Protein AF-A0AA37Q2Y3-F1 (afdb_monomer)

Solvent-accessible surface area (backbone atoms only — not comparable to full-atom values): 5899 Å² total; per-residue (Å²): 128,73,46,77,43,64,42,98,87,68,51,57,31,44,34,38,78,43,67,71,71,82,67,66,97,83,59,83,74,50,73,66,54,51,53,37,57,76,64,71,47,49,31,40,36,37,36,39,85,84,48,36,26,44,24,73,74,67,66,95,61,54,91,76,51,52,65,70,56,51,40,53,50,54,71,72,17,48,77,45,81,63,61,90,78,64,80,80,71,89,75,88,83,132

Radiu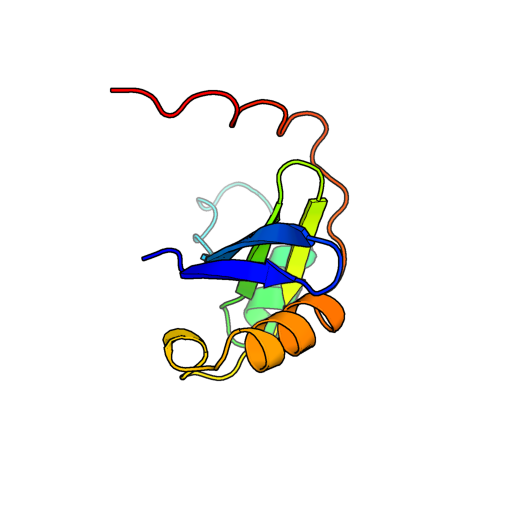s of gyration: 14.24 Å; Cα contacts (8 Å, |Δi|>4): 128; chains: 1; bounding box: 36×30×29 Å

pLDDT: mean 73.56, std 18.08, range [29.67, 92.56]

Nearest PDB structures (foldseek):
  6imj-assembly1_A  TM=2.781E-01  e=2.034E+00  African swine fever virus
  6iml-assembly1_A  TM=2.702E-01  e=2.288E+00  African swine fever virus
  6imj-assembly1_B  TM=2.706E-01  e=1.808E+00  African swine fever virus
  6imn-assembly2_B  TM=2.783E-01  e=2.896E+00  African swine fever virus
  6imk-assembly1_A  TM=2.839E-01  e=3.665E+00  African swine fever virus

Foldseek 3Di:
DWDWAADPVRFIKTKDKDAPDPDPPPDDDDVVSVVCVVQPGIWIWIDTLVWIFIDGPDDPVLVVDDRVVVNVRRVVTHTDDPPPDPNPPPDDDD

Organism: NCBI:txid2014610

Secondary structure (DSSP, 8-state):
--EEEE-TTS-EEEEEEE------TTSPPPHHHHHHHHTTS-EEEEE-SS-EEEEES--TTGGGS-HHHHHHHHHHSEEEPPPS---TTS----

Mean predicted aligned error: 9.91 Å

Sequence (94 aa):
MPVRLVDASGVEWEVWELAPRPVLADAPPTPRFEAAMHDGGSWLCFESATQRRLLSRYPARWHAMLPHELEALCQAARPERPPMASAARAGRAW

Structure (mmCIF, N/CA/C/O backbone):
data_AF-A0AA37Q2Y3-F1
#
_entry.id   AF-A0AA37Q2Y3-F1
#
loop_
_atom_site.group_PDB
_atom_site.id
_atom_site.type_symbol
_atom_site.label_atom_id
_atom_site.label_alt_id
_atom_site.label_comp_id
_atom_site.label_asym_id
_atom_site.label_entity_id
_atom_site.label_seq_id
_atom_site.pdbx_PDB_ins_code
_atom_site.Cartn_x
_atom_site.Cartn_y
_atom_site.Cartn_z
_atom_site.occupancy
_atom_site.B_iso_or_equiv
_atom_site.auth_seq_id
_atom_site.auth_comp_id
_atom_site.auth_asym_id
_atom_site.auth_atom_id
_atom_site.pdbx_PDB_model_num
ATOM 1 N N . MET A 1 1 ? -5.130 11.124 -7.763 1.00 66.25 1 MET A N 1
ATOM 2 C CA . MET A 1 1 ? -6.127 11.200 -6.671 1.00 66.25 1 MET A CA 1
ATOM 3 C C . MET A 1 1 ? -5.983 9.953 -5.814 1.00 66.25 1 MET A C 1
ATOM 5 O O . MET A 1 1 ? -5.679 8.923 -6.402 1.00 66.25 1 MET A O 1
ATOM 9 N N . PRO A 1 2 ? -6.117 10.029 -4.479 1.00 82.62 2 PRO A N 1
ATOM 10 C CA . PRO A 1 2 ? -6.042 8.841 -3.637 1.00 82.62 2 PRO A CA 1
ATOM 11 C C . PRO A 1 2 ? -7.311 7.991 -3.785 1.00 82.62 2 PRO A C 1
ATOM 13 O O . PRO A 1 2 ? -8.416 8.534 -3.818 1.00 82.62 2 PRO A O 1
ATOM 16 N N . VAL A 1 3 ? -7.145 6.673 -3.865 1.00 88.00 3 VAL A N 1
ATOM 17 C CA . VAL A 1 3 ? -8.243 5.696 -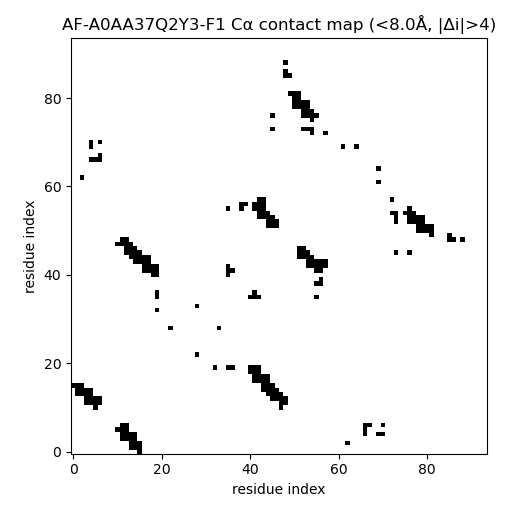3.835 1.00 88.00 3 VAL A CA 1
ATOM 18 C C . VAL A 1 3 ? -8.410 5.205 -2.404 1.00 88.00 3 VAL A C 1
ATOM 20 O O . VAL A 1 3 ? -7.423 4.985 -1.707 1.00 88.00 3 VAL A O 1
ATOM 23 N N . ARG A 1 4 ? -9.655 5.047 -1.955 1.00 90.06 4 ARG A N 1
ATOM 24 C CA . ARG A 1 4 ? -9.969 4.496 -0.634 1.00 90.06 4 ARG A CA 1
ATOM 25 C C . ARG A 1 4 ? -10.462 3.071 -0.775 1.00 90.06 4 ARG A C 1
ATOM 27 O O . ARG A 1 4 ? -11.299 2.799 -1.633 1.00 90.06 4 ARG A O 1
ATOM 34 N N . LEU A 1 5 ? -9.972 2.195 0.087 1.00 90.25 5 LEU A N 1
ATOM 35 C CA . LEU A 1 5 ? -10.471 0.833 0.214 1.00 90.25 5 LEU A CA 1
ATOM 36 C C . LEU A 1 5 ? -10.571 0.446 1.686 1.00 90.25 5 LEU A C 1
ATOM 38 O O . LEU A 1 5 ? -9.874 1.002 2.533 1.00 90.25 5 LEU A O 1
ATOM 42 N N . VAL A 1 6 ? -11.427 -0.530 1.959 1.00 90.19 6 VAL A N 1
ATOM 43 C CA . VAL A 1 6 ? -11.523 -1.202 3.253 1.00 90.19 6 VAL A CA 1
ATOM 44 C C . VAL A 1 6 ? -11.142 -2.653 3.014 1.00 90.19 6 VAL A C 1
ATOM 46 O O . VAL A 1 6 ? -11.687 -3.278 2.103 1.00 90.19 6 VAL A O 1
ATOM 49 N N . ASP A 1 7 ? -10.169 -3.156 3.768 1.00 87.06 7 ASP A N 1
ATOM 50 C CA . ASP A 1 7 ? -9.741 -4.551 3.654 1.00 87.06 7 ASP A CA 1
ATOM 51 C C . ASP A 1 7 ? -10.699 -5.512 4.382 1.00 87.06 7 ASP A C 1
ATOM 53 O O . ASP A 1 7 ? -11.630 -5.089 5.076 1.00 87.06 7 ASP A O 1
ATOM 57 N N . ALA A 1 8 ? -10.479 -6.821 4.249 1.00 87.19 8 ALA A N 1
ATOM 58 C CA . ALA A 1 8 ? -11.323 -7.835 4.879 1.00 87.19 8 ALA A CA 1
ATOM 59 C C . ALA A 1 8 ? -11.310 -7.785 6.421 1.00 87.19 8 ALA A C 1
ATOM 61 O O . ALA A 1 8 ? -12.203 -8.338 7.063 1.00 87.19 8 ALA A O 1
ATOM 62 N N . SER A 1 9 ? -10.316 -7.123 7.025 1.00 86.19 9 SER A N 1
ATOM 63 C CA . SER A 1 9 ? -10.225 -6.907 8.473 1.00 86.19 9 SER A CA 1
ATOM 64 C C . SER A 1 9 ? -10.914 -5.621 8.944 1.00 86.19 9 SER A C 1
ATOM 66 O O . SER A 1 9 ? -10.959 -5.356 10.146 1.00 86.19 9 SER A O 1
ATOM 68 N N . GLY A 1 10 ? -11.481 -4.838 8.021 1.00 88.06 10 GLY A N 1
ATOM 69 C CA . GLY A 1 10 ? -12.146 -3.572 8.315 1.00 88.06 10 GLY A CA 1
ATOM 70 C C . GLY A 1 10 ? -11.192 -2.383 8.438 1.00 88.06 10 GLY A C 1
ATOM 71 O O . GLY A 1 10 ? -11.611 -1.325 8.905 1.00 88.06 10 GLY A O 1
ATOM 72 N N . VAL A 1 11 ? -9.922 -2.522 8.043 1.00 88.44 11 VAL A N 1
ATOM 73 C CA . VAL A 1 11 ? -8.965 -1.409 8.066 1.00 88.44 11 VAL A CA 1
ATOM 74 C C . VAL A 1 11 ? -9.147 -0.557 6.817 1.00 88.44 11 VAL A C 1
ATOM 76 O O . VAL A 1 11 ? -9.139 -1.056 5.690 1.00 88.44 11 VAL A O 1
ATOM 79 N N . GLU A 1 12 ? -9.284 0.750 7.025 1.00 90.81 12 GLU A N 1
ATOM 80 C CA . GLU A 1 12 ? -9.316 1.731 5.947 1.00 90.81 12 GLU A CA 1
ATOM 81 C C . GLU A 1 12 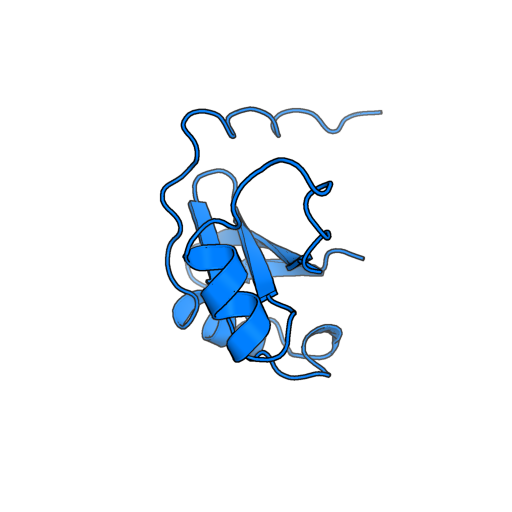? -7.900 2.032 5.449 1.00 90.81 12 GLU A C 1
ATOM 83 O O . GLU A 1 12 ? -7.004 2.377 6.227 1.00 90.81 12 GLU A O 1
ATOM 88 N N . TRP A 1 13 ? -7.723 1.949 4.134 1.00 90.94 13 TRP A N 1
ATOM 89 C CA . TRP A 1 13 ? -6.483 2.280 3.449 1.00 90.94 13 TRP A CA 1
ATOM 90 C C . TRP A 1 13 ? -6.726 3.388 2.424 1.00 90.94 13 TRP A C 1
ATOM 92 O O . TRP A 1 13 ? -7.617 3.299 1.575 1.00 90.94 13 TRP A O 1
ATOM 102 N N . GLU A 1 14 ? -5.893 4.424 2.470 1.00 92.56 14 GLU A N 1
ATOM 103 C CA . GLU A 1 14 ? -5.708 5.358 1.366 1.00 92.56 14 GLU A CA 1
ATOM 104 C C . GLU A 1 14 ? -4.548 4.869 0.492 1.00 92.56 14 GLU A C 1
ATOM 106 O O . GLU A 1 14 ? -3.466 4.541 0.984 1.00 92.56 14 GLU A O 1
ATOM 111 N N . VAL A 1 15 ? -4.786 4.823 -0.817 1.00 91.44 15 VAL A N 1
ATOM 112 C CA . VAL A 1 15 ? -3.848 4.308 -1.814 1.00 91.44 15 VAL A CA 1
ATOM 113 C C . VAL A 1 15 ? -3.486 5.404 -2.804 1.00 91.44 15 VAL A C 1
ATOM 115 O O . VAL A 1 15 ? -4.369 6.027 -3.398 1.00 91.44 15 VAL A O 1
ATOM 118 N N . TRP A 1 16 ? -2.193 5.659 -2.994 1.00 89.31 16 TRP A N 1
ATOM 119 C CA . TRP A 1 16 ? -1.713 6.652 -3.956 1.00 89.31 16 TRP A CA 1
ATOM 120 C C . TRP A 1 16 ? -0.332 6.323 -4.511 1.00 89.31 16 TRP A C 1
ATOM 122 O O . TRP A 1 16 ? 0.478 5.644 -3.885 1.00 89.31 16 TRP A O 1
ATOM 132 N N . GLU A 1 17 ? -0.038 6.869 -5.686 1.00 86.94 17 GLU A N 1
ATOM 133 C CA . GLU A 1 17 ? 1.294 6.811 -6.279 1.00 86.94 17 GLU A CA 1
ATOM 134 C C . GLU A 1 17 ? 2.255 7.762 -5.561 1.00 86.94 17 GLU A C 1
ATOM 136 O O . GLU A 1 17 ? 2.020 8.969 -5.460 1.00 86.94 17 GLU A O 1
ATOM 141 N N . LEU A 1 18 ? 3.373 7.217 -5.092 1.00 80.56 18 LEU A N 1
ATOM 142 C CA . LEU A 1 18 ? 4.537 7.978 -4.681 1.00 80.56 18 LEU A CA 1
ATOM 143 C C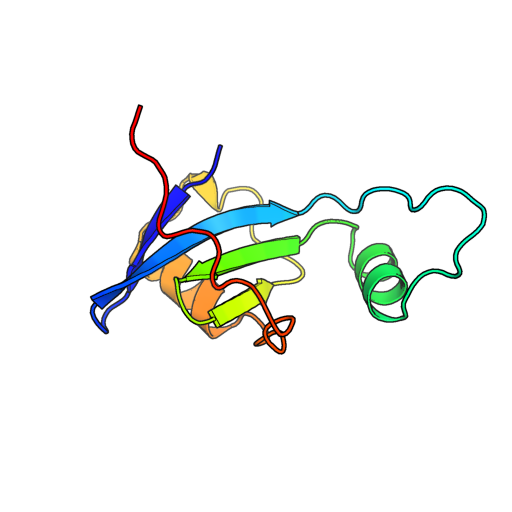 . LEU A 1 18 ? 5.476 8.092 -5.886 1.00 80.56 18 LEU A C 1
ATOM 145 O O . LEU A 1 18 ? 6.216 7.157 -6.209 1.00 80.56 18 LEU A O 1
ATOM 149 N N . ALA A 1 19 ? 5.452 9.248 -6.547 1.00 69.12 19 ALA A N 1
ATOM 150 C CA . ALA A 1 19 ? 6.507 9.603 -7.483 1.00 69.12 19 ALA A CA 1
ATOM 151 C C . ALA A 1 19 ? 7.796 9.892 -6.685 1.00 69.12 19 ALA A C 1
ATOM 153 O O . ALA A 1 19 ? 7.733 10.610 -5.678 1.00 69.12 19 ALA A O 1
ATOM 154 N N . PRO A 1 20 ? 8.963 9.364 -7.091 1.00 60.72 20 PRO A N 1
ATOM 155 C CA . PRO A 1 20 ? 10.237 9.735 -6.511 1.00 60.72 20 PRO A CA 1
ATOM 156 C C . PRO A 1 20 ? 10.414 11.229 -6.748 1.00 60.72 20 PRO A C 1
ATOM 158 O O . PRO A 1 20 ? 10.613 11.687 -7.871 1.00 60.72 20 PRO A O 1
ATOM 161 N N . ARG A 1 21 ? 10.305 12.017 -5.678 1.00 55.34 21 ARG A N 1
ATOM 162 C CA . ARG A 1 21 ? 10.769 13.397 -5.736 1.00 55.34 21 ARG A CA 1
ATOM 163 C C . ARG A 1 21 ? 12.284 13.339 -5.875 1.00 55.34 21 ARG A C 1
ATOM 165 O O . ARG A 1 21 ? 12.904 12.725 -5.005 1.00 55.34 21 ARG A O 1
ATOM 172 N N . PRO A 1 22 ? 12.886 13.961 -6.902 1.00 53.06 22 PRO A N 1
ATOM 173 C CA . PRO A 1 22 ? 14.320 14.173 -6.885 1.00 53.06 22 PRO A CA 1
ATOM 174 C C . PRO A 1 22 ? 14.626 14.954 -5.608 1.00 53.06 22 PRO A C 1
ATOM 176 O O . PRO A 1 22 ? 14.126 16.062 -5.399 1.00 53.06 22 PRO A O 1
ATOM 179 N N . VAL A 1 23 ? 15.353 14.315 -4.698 1.00 55.66 23 VAL A N 1
ATOM 180 C CA . VAL A 1 23 ? 15.902 14.988 -3.529 1.00 55.66 23 VAL A CA 1
ATOM 181 C C . VAL A 1 23 ? 16.817 16.079 -4.085 1.00 55.66 23 VAL A C 1
ATOM 183 O O . VAL A 1 23 ? 17.626 15.799 -4.970 1.00 55.66 23 VAL A O 1
ATOM 186 N N . LEU A 1 24 ? 16.623 17.330 -3.649 1.00 49.16 24 LEU A N 1
ATOM 187 C CA . LEU A 1 24 ? 17.533 18.430 -3.978 1.00 49.16 24 LEU A CA 1
ATOM 188 C C . LEU A 1 24 ? 18.985 17.962 -3.782 1.00 49.16 24 LEU A C 1
ATOM 190 O O . LEU A 1 24 ? 19.263 17.232 -2.834 1.00 49.16 24 LEU A O 1
ATOM 194 N N . ALA A 1 25 ? 19.867 18.400 -4.681 1.00 53.59 25 ALA A N 1
ATOM 195 C CA . ALA A 1 25 ? 21.195 17.862 -4.997 1.00 53.59 25 ALA A CA 1
ATOM 196 C C . ALA A 1 25 ? 22.208 17.646 -3.843 1.00 53.59 25 ALA A C 1
ATOM 198 O O . ALA A 1 25 ? 23.307 17.171 -4.110 1.00 53.59 25 ALA A O 1
ATOM 199 N N . ASP A 1 26 ? 21.863 17.933 -2.587 1.00 55.69 26 ASP A N 1
ATOM 200 C CA . ASP A 1 26 ? 22.795 17.956 -1.452 1.00 55.69 26 ASP A CA 1
ATOM 201 C C . ASP A 1 26 ? 22.596 16.839 -0.414 1.00 55.69 26 ASP A C 1
ATOM 203 O O . ASP A 1 26 ? 23.417 16.698 0.492 1.00 55.69 26 ASP A O 1
ATOM 207 N N . ALA A 1 27 ? 21.542 16.022 -0.515 1.00 56.69 27 ALA A N 1
ATOM 208 C CA . ALA A 1 27 ? 21.372 14.870 0.375 1.00 56.69 27 ALA A CA 1
ATOM 209 C C . ALA A 1 27 ? 21.632 13.557 -0.379 1.00 56.69 27 ALA A C 1
ATOM 211 O O . ALA A 1 27 ? 21.027 13.336 -1.433 1.00 56.69 27 ALA A O 1
ATOM 212 N N . PRO A 1 28 ? 22.498 12.663 0.147 1.00 57.28 28 PRO A N 1
ATOM 213 C CA . PRO A 1 28 ? 22.736 11.377 -0.486 1.00 57.28 28 PRO A CA 1
ATOM 214 C C . PRO A 1 28 ? 21.409 10.613 -0.589 1.00 57.28 28 PRO A C 1
ATOM 216 O O . PRO A 1 28 ? 20.630 10.597 0.377 1.00 57.28 28 PRO A O 1
ATOM 219 N N . PRO A 1 29 ? 21.116 10.004 -1.751 1.00 56.62 29 PRO A N 1
ATOM 220 C CA . PRO A 1 29 ? 19.907 9.223 -1.912 1.00 56.62 29 PRO A CA 1
ATOM 221 C C . PRO A 1 29 ? 19.910 8.123 -0.855 1.00 56.62 29 PRO A C 1
ATOM 223 O O . PRO A 1 29 ? 20.897 7.423 -0.641 1.00 56.62 29 PRO A O 1
ATOM 226 N N . THR A 1 30 ? 18.795 7.981 -0.145 1.00 62.84 30 THR A N 1
ATOM 227 C CA . THR A 1 30 ? 18.652 6.831 0.748 1.00 62.84 30 THR A CA 1
ATOM 228 C C . THR A 1 30 ? 18.710 5.549 -0.096 1.00 62.84 30 THR A C 1
ATOM 230 O O . THR A 1 30 ? 18.206 5.557 -1.222 1.00 62.84 30 THR A O 1
ATOM 233 N N . PRO A 1 31 ? 19.213 4.419 0.432 1.00 63.44 31 PRO A N 1
ATOM 234 C CA . PRO A 1 31 ? 19.249 3.148 -0.308 1.00 63.44 31 PRO A CA 1
ATOM 235 C C . PRO A 1 31 ? 17.858 2.711 -0.804 1.00 63.44 31 PRO A C 1
ATOM 237 O O . PRO A 1 31 ? 17.719 1.976 -1.777 1.00 63.44 31 PRO A O 1
ATOM 240 N N . ARG A 1 32 ? 16.793 3.213 -0.166 1.00 61.75 32 ARG A N 1
ATOM 241 C CA . ARG A 1 32 ? 15.410 3.050 -0.616 1.00 61.75 32 ARG A CA 1
ATOM 242 C C . ARG A 1 32 ? 15.126 3.812 -1.910 1.00 61.75 32 ARG A C 1
ATOM 244 O O . ARG A 1 32 ? 14.487 3.262 -2.797 1.00 61.75 32 ARG A O 1
ATO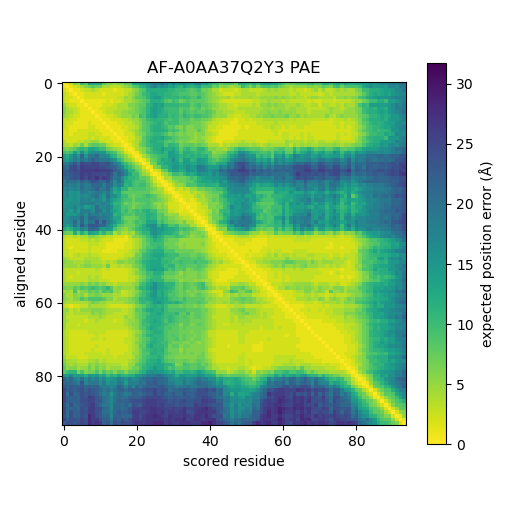M 251 N N . PHE A 1 33 ? 15.572 5.062 -2.008 1.00 61.78 33 PHE A N 1
ATOM 252 C CA . PHE A 1 33 ? 15.448 5.874 -3.217 1.00 61.78 33 PHE A CA 1
ATOM 253 C C . PHE A 1 33 ? 16.247 5.264 -4.373 1.00 61.78 33 PHE A C 1
ATOM 255 O O . PHE A 1 33 ? 15.732 5.174 -5.483 1.00 61.78 33 PHE A O 1
ATOM 262 N N . GLU A 1 34 ? 17.452 4.759 -4.097 1.00 62.97 34 GLU A N 1
ATOM 263 C CA . GLU A 1 34 ? 18.251 4.027 -5.088 1.00 62.97 34 GLU A CA 1
ATOM 264 C C . GLU A 1 34 ? 17.516 2.782 -5.594 1.00 62.97 34 GLU A C 1
ATOM 266 O O . GLU A 1 34 ? 17.343 2.619 -6.800 1.00 62.97 34 GLU A O 1
ATOM 271 N N . ALA A 1 35 ? 16.980 1.948 -4.695 1.00 62.19 35 ALA A N 1
ATOM 272 C CA . ALA A 1 35 ? 16.184 0.786 -5.091 1.00 62.19 35 ALA A CA 1
ATOM 273 C C . ALA A 1 35 ? 14.947 1.173 -5.931 1.00 62.19 35 ALA A C 1
ATOM 275 O O . ALA A 1 35 ? 14.645 0.505 -6.916 1.00 62.19 35 ALA A O 1
ATOM 276 N N . ALA A 1 36 ? 14.266 2.279 -5.599 1.00 61.19 36 ALA A N 1
ATOM 277 C CA . ALA A 1 36 ? 13.160 2.828 -6.398 1.00 61.19 36 ALA A CA 1
ATOM 278 C C . ALA A 1 36 ? 13.580 3.154 -7.827 1.00 61.19 36 ALA A C 1
ATOM 280 O O . ALA A 1 36 ? 12.877 2.822 -8.778 1.00 61.19 36 ALA A O 1
ATOM 281 N N . MET A 1 37 ? 14.709 3.852 -7.953 1.00 59.09 37 MET A N 1
ATOM 282 C CA . MET A 1 37 ? 15.250 4.316 -9.223 1.00 59.09 37 MET A CA 1
ATOM 283 C C . MET A 1 37 ? 15.638 3.130 -10.108 1.00 59.09 37 MET A C 1
ATOM 285 O O . MET A 1 37 ? 15.353 3.147 -11.303 1.00 59.09 37 MET A O 1
ATOM 289 N N . HIS A 1 38 ? 16.202 2.072 -9.519 1.00 57.16 38 HIS A N 1
ATOM 290 C CA . HIS A 1 38 ? 16.536 0.840 -10.236 1.00 57.16 38 HIS A CA 1
ATOM 291 C C . HIS A 1 38 ? 15.302 0.033 -10.684 1.00 57.16 38 HIS A C 1
ATOM 293 O O . HIS A 1 38 ? 15.370 -0.650 -11.704 1.00 57.16 38 HIS A O 1
ATOM 299 N N . ASP A 1 39 ? 14.171 0.133 -9.977 1.00 58.56 39 ASP A N 1
ATOM 300 C CA . ASP A 1 39 ? 12.944 -0.634 -10.249 1.00 58.56 39 ASP A CA 1
ATOM 301 C C . ASP A 1 39 ? 11.877 0.099 -11.091 1.00 58.56 39 ASP A C 1
ATOM 303 O O . ASP A 1 39 ? 10.762 -0.405 -11.241 1.00 58.56 39 ASP A O 1
ATOM 307 N N . GLY A 1 40 ? 12.197 1.260 -11.672 1.00 56.75 40 GLY A N 1
ATOM 308 C CA . GLY A 1 40 ? 11.278 1.996 -12.555 1.00 56.75 40 GLY A CA 1
ATOM 309 C C . GLY A 1 40 ? 10.567 3.189 -11.910 1.00 56.75 40 GLY A C 1
ATOM 310 O O . GLY A 1 40 ? 9.590 3.692 -12.456 1.00 56.75 40 GLY A O 1
ATOM 311 N N . GLY A 1 41 ? 11.061 3.675 -10.770 1.00 64.00 41 GLY A N 1
ATOM 312 C CA . GLY A 1 41 ? 10.834 5.046 -10.322 1.00 64.00 41 GLY A CA 1
ATOM 313 C C . GLY A 1 41 ? 9.399 5.383 -9.932 1.00 64.00 41 GLY A C 1
ATOM 314 O O . GLY A 1 41 ? 8.987 6.517 -10.117 1.00 64.00 41 GLY A O 1
ATOM 315 N N . SER A 1 42 ? 8.595 4.451 -9.424 1.00 73.38 42 SER A N 1
ATOM 316 C CA . SER A 1 42 ? 7.284 4.765 -8.837 1.00 73.38 42 SER A CA 1
ATOM 317 C C . SER A 1 42 ? 6.890 3.701 -7.820 1.00 73.38 42 SER A C 1
ATOM 319 O O . SER A 1 42 ? 7.039 2.506 -8.080 1.00 73.38 42 SER A O 1
ATOM 321 N N . TRP A 1 43 ? 6.341 4.118 -6.681 1.00 85.69 43 TRP A N 1
ATOM 322 C CA . TRP A 1 43 ? 5.771 3.198 -5.695 1.00 85.69 43 TRP A CA 1
ATOM 323 C C . TRP A 1 43 ? 4.279 3.414 -5.541 1.00 85.69 43 TRP A C 1
ATOM 325 O O . TRP A 1 43 ? 3.803 4.541 -5.631 1.00 85.69 43 TRP A O 1
ATOM 335 N N . LEU A 1 44 ? 3.559 2.344 -5.225 1.00 88.56 44 LEU A N 1
ATOM 336 C CA . LEU A 1 44 ? 2.196 2.448 -4.731 1.00 88.56 44 LEU A CA 1
ATOM 337 C C . LEU A 1 44 ? 2.240 2.439 -3.204 1.00 88.56 44 LEU A C 1
ATOM 339 O O . LEU A 1 44 ? 2.771 1.509 -2.593 1.00 88.56 44 LEU A O 1
ATOM 343 N N . CYS A 1 45 ? 1.745 3.510 -2.598 1.00 89.69 45 CYS A N 1
ATOM 344 C CA . CYS A 1 45 ? 1.685 3.684 -1.159 1.00 89.69 45 CYS A CA 1
ATOM 345 C C . CYS A 1 45 ? 0.298 3.313 -0.655 1.00 89.69 45 CYS A C 1
ATOM 347 O O . CYS A 1 45 ? -0.692 3.825 -1.167 1.00 89.69 45 CYS A O 1
ATOM 349 N N . PHE A 1 46 ? 0.262 2.464 0.367 1.00 91.56 46 PHE A N 1
ATOM 350 C CA . PHE A 1 46 ? -0.921 2.117 1.139 1.00 91.56 46 PHE A CA 1
ATOM 351 C C . PHE A 1 46 ? -0.724 2.657 2.550 1.00 91.56 46 PHE A C 1
ATOM 353 O O . PHE A 1 46 ? 0.224 2.271 3.237 1.00 91.56 46 PHE A O 1
ATOM 360 N N . GLU A 1 47 ? -1.599 3.546 2.992 1.00 91.00 47 GLU A N 1
ATOM 361 C CA . GLU A 1 47 ? -1.565 4.093 4.346 1.00 91.00 47 GLU A CA 1
ATOM 362 C C . GLU A 1 47 ? -2.902 3.885 5.037 1.00 91.00 47 GLU A C 1
ATOM 364 O O . GLU A 1 47 ? -3.950 4.243 4.508 1.00 91.00 47 GLU A O 1
ATOM 369 N N . SER A 1 48 ? -2.836 3.341 6.243 1.00 88.94 48 SER A N 1
ATOM 370 C CA . SER A 1 48 ? -3.921 3.345 7.212 1.00 88.94 48 SER A CA 1
ATOM 371 C C . SER A 1 48 ? -3.559 4.260 8.378 1.00 88.94 48 SER A C 1
ATOM 373 O O . SER A 1 48 ? -2.443 4.778 8.472 1.00 88.94 48 SER A O 1
ATOM 375 N N . ALA A 1 49 ? -4.479 4.417 9.328 1.00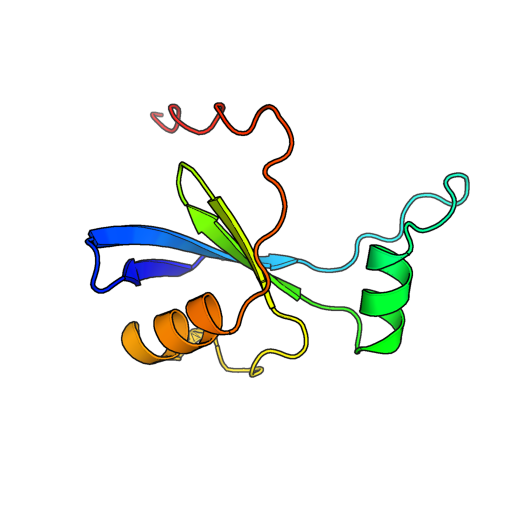 83.12 49 ALA A N 1
ATOM 376 C CA . ALA A 1 49 ? -4.232 5.196 10.541 1.00 83.12 49 ALA A CA 1
ATOM 377 C C . ALA A 1 49 ? -3.004 4.719 11.347 1.00 83.12 49 ALA A C 1
ATOM 379 O O . ALA A 1 49 ? -2.409 5.500 12.086 1.00 83.12 49 ALA A O 1
ATOM 380 N N . THR A 1 50 ? -2.623 3.444 11.222 1.00 79.06 50 THR A N 1
ATOM 381 C CA . THR A 1 50 ? -1.580 2.821 12.055 1.00 79.06 50 THR A CA 1
ATOM 382 C C . THR A 1 50 ? -0.385 2.287 11.279 1.00 79.06 50 THR A C 1
ATOM 384 O O . THR A 1 50 ? 0.639 1.962 11.879 1.00 79.06 50 THR A O 1
ATOM 387 N N . GLN A 1 51 ? -0.505 2.125 9.962 1.00 85.38 51 GLN A N 1
ATOM 388 C CA . GLN A 1 51 ? 0.485 1.412 9.164 1.00 85.38 51 GLN A CA 1
ATOM 389 C C . GLN A 1 51 ? 0.674 2.071 7.808 1.00 85.38 51 GLN A C 1
ATOM 391 O O . GLN A 1 51 ? -0.261 2.601 7.216 1.00 85.38 51 GLN A O 1
ATOM 396 N N . ARG A 1 52 ? 1.892 1.958 7.283 1.00 87.25 52 ARG A N 1
ATOM 397 C CA . ARG A 1 52 ? 2.201 2.312 5.903 1.00 87.25 52 ARG A CA 1
ATOM 398 C C . ARG A 1 52 ? 2.886 1.138 5.222 1.00 87.25 52 ARG A C 1
ATOM 400 O O . ARG A 1 52 ? 3.738 0.479 5.819 1.00 87.25 52 ARG A O 1
ATOM 407 N N . ARG A 1 53 ? 2.512 0.863 3.978 1.00 89.56 53 ARG A N 1
ATOM 408 C CA . ARG A 1 53 ? 3.104 -0.186 3.149 1.00 89.56 53 ARG A CA 1
ATOM 409 C C . ARG A 1 53 ? 3.414 0.371 1.771 1.00 89.56 53 ARG A C 1
ATOM 411 O O . ARG A 1 53 ? 2.608 1.111 1.215 1.00 89.56 53 ARG A O 1
ATOM 418 N N . LEU A 1 54 ? 4.571 0.011 1.221 1.00 87.88 54 LEU A N 1
ATOM 419 C CA . LEU A 1 54 ? 4.942 0.384 -0.144 1.00 87.88 54 LEU A CA 1
ATOM 420 C C . LEU A 1 54 ? 5.082 -0.843 -1.033 1.00 87.88 54 LEU A C 1
ATOM 422 O O . LEU A 1 54 ? 5.737 -1.823 -0.669 1.00 87.88 54 LEU A O 1
ATOM 426 N N . LEU A 1 55 ? 4.526 -0.737 -2.233 1.00 88.19 55 LEU A N 1
ATOM 427 C CA . LEU A 1 55 ? 4.678 -1.715 -3.295 1.00 88.19 55 LEU A CA 1
ATOM 428 C C . LEU A 1 55 ? 5.532 -1.126 -4.423 1.00 88.19 55 LEU A C 1
ATOM 430 O O . LEU A 1 55 ? 5.177 -0.107 -5.020 1.00 88.19 55 LEU A O 1
ATOM 434 N N . SER A 1 56 ? 6.662 -1.774 -4.716 1.00 81.38 56 SER A N 1
ATOM 435 C CA . SER A 1 56 ? 7.395 -1.565 -5.968 1.00 81.38 56 SER A CA 1
ATOM 436 C C . SER A 1 56 ? 6.759 -2.384 -7.082 1.00 81.38 56 SER A C 1
ATOM 438 O O . SER A 1 56 ? 6.244 -3.470 -6.832 1.00 81.38 56 SER A O 1
ATOM 440 N N . ARG A 1 57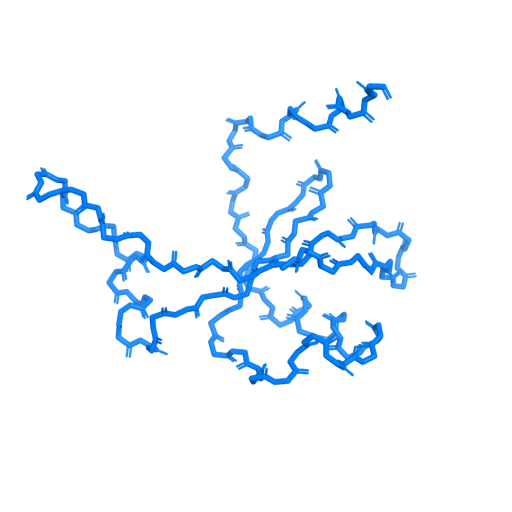 ? 6.793 -1.850 -8.310 1.00 78.75 57 ARG A N 1
ATOM 441 C CA . ARG A 1 57 ? 6.234 -2.490 -9.513 1.00 78.75 57 ARG A CA 1
ATOM 442 C C . ARG A 1 57 ? 4.746 -2.838 -9.361 1.00 78.75 57 ARG A C 1
ATOM 444 O O . ARG A 1 57 ? 4.362 -3.993 -9.210 1.00 78.75 57 ARG A O 1
ATOM 451 N N . TYR A 1 58 ? 3.902 -1.816 -9.422 1.00 81.12 58 TYR A N 1
ATOM 452 C CA . TYR A 1 58 ? 2.449 -1.969 -9.382 1.00 81.12 58 TYR A CA 1
ATOM 453 C C . TYR A 1 58 ? 1.842 -1.971 -10.803 1.00 81.12 58 TYR A C 1
ATOM 455 O O . TYR A 1 58 ? 2.461 -1.464 -11.743 1.00 81.12 58 TYR A O 1
ATOM 463 N N . PRO A 1 59 ? 0.631 -2.524 -11.000 1.00 84.62 59 PRO A N 1
ATOM 464 C CA . PRO A 1 59 ? -0.044 -2.488 -12.297 1.00 84.62 59 PRO A CA 1
ATOM 465 C C . PRO A 1 59 ? -0.417 -1.057 -12.710 1.00 84.62 59 PRO A C 1
ATOM 467 O O . PRO A 1 59 ? -1.039 -0.341 -11.933 1.00 84.62 59 PRO A O 1
ATOM 470 N N . ALA A 1 60 ? -0.158 -0.658 -13.961 1.00 81.88 60 ALA A N 1
ATOM 471 C CA . ALA A 1 60 ? -0.500 0.689 -14.457 1.00 81.88 60 ALA A CA 1
ATOM 472 C C . ALA A 1 60 ? -1.991 1.057 -14.292 1.00 81.88 60 ALA A C 1
ATOM 474 O O . ALA A 1 60 ? -2.344 2.221 -14.135 1.00 81.88 60 ALA A O 1
ATOM 475 N N . ARG A 1 61 ? -2.872 0.050 -14.296 1.00 87.19 61 ARG A N 1
ATOM 476 C CA . ARG A 1 61 ? -4.326 0.197 -14.140 1.00 87.19 61 ARG A CA 1
ATOM 477 C C . ARG A 1 61 ? -4.827 0.003 -12.707 1.00 87.19 61 ARG A C 1
ATOM 479 O O . ARG A 1 61 ? -6.003 -0.293 -12.533 1.00 87.19 61 ARG A O 1
ATOM 486 N N . TRP A 1 62 ? -3.971 0.146 -11.695 1.00 89.06 62 TRP A N 1
ATOM 487 C CA . TRP A 1 62 ? -4.362 -0.061 -10.295 1.00 89.06 62 TRP A CA 1
ATOM 488 C C . TRP A 1 62 ? -5.568 0.790 -9.872 1.00 89.06 62 TRP A C 1
ATOM 490 O O . TRP A 1 62 ? -6.424 0.307 -9.146 1.00 89.06 62 TRP A O 1
ATOM 500 N N . HIS A 1 63 ? -5.707 2.008 -10.403 1.00 87.06 63 HIS A N 1
ATOM 501 C CA . HIS A 1 63 ? -6.861 2.885 -10.148 1.00 87.06 63 HIS A CA 1
ATOM 502 C C . HIS A 1 63 ? -8.216 2.283 -10.549 1.00 87.06 63 HIS A C 1
ATOM 504 O O . HIS A 1 63 ? -9.247 2.717 -10.048 1.00 87.06 63 HIS A O 1
ATOM 510 N N . ALA A 1 64 ? -8.221 1.331 -11.483 1.00 88.56 64 ALA A N 1
ATOM 511 C CA . ALA A 1 64 ? -9.420 0.659 -11.980 1.00 88.56 64 ALA A CA 1
ATOM 512 C C . ALA A 1 64 ? -9.585 -0.759 -11.409 1.00 88.56 64 ALA A C 1
ATOM 514 O O . ALA A 1 64 ? -10.510 -1.468 -11.803 1.00 88.56 64 ALA A O 1
ATOM 515 N N . MET A 1 65 ? -8.673 -1.191 -10.532 1.00 90.50 65 MET A N 1
ATOM 516 C CA . MET A 1 65 ? -8.739 -2.501 -9.891 1.00 90.50 65 MET A CA 1
ATOM 517 C C . MET A 1 65 ? -9.819 -2.514 -8.809 1.00 90.50 65 MET A C 1
ATOM 519 O O . MET A 1 65 ? -10.128 -1.500 -8.180 1.00 90.50 65 MET A O 1
ATOM 523 N N . LEU A 1 66 ? -10.404 -3.686 -8.599 1.00 90.31 66 LEU A N 1
ATOM 524 C CA . LEU A 1 66 ? -11.438 -3.910 -7.600 1.00 90.31 66 LEU A CA 1
ATOM 525 C C . LEU A 1 66 ? -10.848 -3.843 -6.180 1.00 90.31 66 LEU A C 1
ATOM 527 O O . LEU A 1 66 ? -9.652 -4.081 -5.995 1.00 90.31 66 LEU A O 1
ATOM 531 N N . PRO A 1 67 ? -11.670 -3.590 -5.144 1.00 88.06 67 PRO A N 1
ATOM 532 C CA . PRO A 1 67 ? -11.181 -3.497 -3.767 1.00 88.06 67 PRO A CA 1
ATOM 533 C C . PRO A 1 67 ? -10.362 -4.714 -3.315 1.00 88.06 67 PRO A C 1
ATOM 535 O O . PRO A 1 67 ? -9.303 -4.546 -2.719 1.00 88.06 67 PRO A O 1
ATOM 538 N N . HIS A 1 68 ? -10.791 -5.929 -3.671 1.00 87.75 68 HIS A N 1
ATOM 539 C CA . HIS A 1 68 ? -10.070 -7.164 -3.335 1.00 87.75 68 HIS A CA 1
ATOM 540 C C . HIS A 1 68 ? -8.737 -7.308 -4.090 1.00 87.75 68 HIS A C 1
ATOM 542 O O . HIS A 1 68 ? -7.787 -7.905 -3.591 1.00 87.75 68 HIS A O 1
ATOM 548 N N . GLU A 1 69 ? -8.638 -6.755 -5.300 1.00 91.69 69 GLU A N 1
ATOM 549 C CA . GLU A 1 69 ? -7.390 -6.747 -6.059 1.00 91.69 69 GLU A CA 1
ATOM 550 C C . GLU A 1 69 ? -6.395 -5.749 -5.449 1.00 91.69 69 GLU A C 1
ATOM 552 O O . GLU A 1 69 ? -5.208 -6.049 -5.319 1.00 91.69 69 GLU A O 1
ATOM 557 N N . LEU A 1 70 ? -6.877 -4.579 -5.018 1.00 90.56 70 LEU A N 1
ATOM 558 C CA . LEU A 1 70 ? -6.071 -3.601 -4.288 1.00 90.56 70 LEU A CA 1
ATOM 559 C C . LEU A 1 70 ? -5.635 -4.124 -2.913 1.00 90.56 70 LEU A C 1
ATOM 561 O O . LEU A 1 70 ? -4.511 -3.863 -2.487 1.00 90.56 70 LEU A O 1
ATOM 565 N N . GLU A 1 71 ? -6.482 -4.898 -2.237 1.00 91.31 71 GLU A N 1
ATOM 566 C CA . GLU A 1 71 ? -6.122 -5.602 -1.008 1.00 91.31 71 GLU A CA 1
ATOM 567 C C . GLU A 1 71 ? -4.977 -6.592 -1.253 1.00 91.31 71 GLU A C 1
ATOM 569 O O . GLU A 1 71 ? -3.995 -6.582 -0.513 1.00 91.31 71 GLU A O 1
ATOM 574 N N . ALA A 1 72 ? -5.031 -7.386 -2.328 1.00 91.19 72 ALA A N 1
ATOM 575 C CA . ALA A 1 72 ? -3.936 -8.289 -2.683 1.00 91.19 72 ALA A CA 1
ATOM 576 C C . ALA A 1 72 ? -2.613 -7.531 -2.913 1.00 91.19 72 ALA A C 1
ATOM 578 O O . ALA A 1 72 ? -1.554 -7.969 -2.453 1.00 91.19 72 ALA A O 1
ATOM 579 N N . LEU A 1 73 ? -2.668 -6.358 -3.557 1.00 91.81 73 LEU A N 1
ATOM 580 C CA . LEU A 1 73 ? -1.507 -5.473 -3.704 1.00 91.81 73 LEU A CA 1
ATOM 581 C C . LEU A 1 73 ? -1.014 -4.930 -2.352 1.00 91.81 73 LEU A C 1
ATOM 583 O O . LEU A 1 73 ? 0.194 -4.882 -2.123 1.00 91.81 73 LEU A O 1
ATOM 587 N N . CYS A 1 74 ? -1.922 -4.569 -1.442 1.00 90.31 74 CYS A N 1
ATOM 588 C CA . CYS A 1 74 ? -1.600 -4.112 -0.087 1.00 90.31 74 CYS A CA 1
ATOM 589 C C . CYS A 1 74 ? -0.905 -5.209 0.741 1.00 90.31 74 CYS A C 1
ATOM 591 O O . CYS A 1 74 ? 0.069 -4.944 1.450 1.00 90.31 74 CYS A O 1
ATOM 593 N N . GLN A 1 75 ? -1.358 -6.459 0.618 1.00 89.25 75 GLN A N 1
ATOM 594 C CA . GLN A 1 75 ? -0.746 -7.601 1.302 1.00 89.25 75 GLN A CA 1
ATOM 595 C C . GLN A 1 75 ? 0.639 -7.942 0.737 1.00 89.25 75 GLN A C 1
ATOM 597 O O . GLN A 1 75 ? 1.540 -8.298 1.496 1.00 89.25 75 GLN A O 1
ATOM 602 N N . ALA A 1 76 ? 0.835 -7.784 -0.576 1.00 89.31 76 ALA A N 1
ATOM 603 C CA . ALA A 1 76 ? 2.140 -7.943 -1.220 1.00 89.31 76 ALA A CA 1
ATOM 604 C C . ALA A 1 76 ? 3.106 -6.775 -0.929 1.00 89.31 76 ALA A C 1
ATOM 606 O O . ALA A 1 76 ? 4.324 -6.920 -1.071 1.00 89.31 76 ALA A O 1
ATOM 607 N N . ALA A 1 77 ? 2.579 -5.614 -0.532 1.00 90.06 77 ALA A N 1
ATOM 608 C CA . ALA A 1 77 ? 3.365 -4.433 -0.214 1.00 90.06 77 ALA A CA 1
ATOM 609 C C . ALA A 1 77 ? 4.216 -4.651 1.045 1.00 90.06 77 ALA A C 1
ATOM 611 O O . ALA A 1 77 ? 3.776 -5.209 2.056 1.00 90.06 77 ALA A O 1
ATOM 612 N N . ARG A 1 78 ? 5.453 -4.151 1.010 1.00 85.06 78 ARG A N 1
ATOM 613 C CA . ARG A 1 78 ? 6.366 -4.262 2.148 1.00 85.06 78 ARG A CA 1
ATOM 614 C C . ARG A 1 78 ? 5.926 -3.305 3.258 1.00 85.06 78 ARG A C 1
ATOM 616 O O . ARG A 1 78 ? 5.741 -2.118 2.969 1.00 85.06 78 ARG A O 1
ATOM 623 N N . PRO A 1 79 ? 5.808 -3.770 4.516 1.00 84.94 79 PRO A N 1
ATOM 624 C CA . PRO A 1 79 ? 5.519 -2.891 5.637 1.00 84.94 79 PRO A CA 1
ATOM 625 C C . PRO A 1 79 ? 6.679 -1.917 5.832 1.00 84.94 79 PRO A C 1
ATOM 627 O O . PRO A 1 79 ? 7.833 -2.308 6.014 1.00 84.94 79 PRO A O 1
ATOM 630 N N . GLU A 1 80 ? 6.367 -0.631 5.777 1.00 76.44 80 GLU A N 1
ATOM 631 C CA . GLU A 1 80 ? 7.294 0.419 6.148 1.00 76.44 80 GLU A CA 1
ATOM 632 C C . GLU A 1 80 ? 7.232 0.587 7.667 1.00 76.44 80 GLU A C 1
ATOM 634 O O . GLU A 1 80 ? 6.147 0.601 8.253 1.00 76.44 80 GLU A O 1
ATOM 639 N N . ARG A 1 81 ? 8.391 0.714 8.330 1.00 60.31 81 ARG A N 1
ATOM 640 C CA . ARG A 1 81 ? 8.388 1.142 9.735 1.00 60.31 81 ARG A CA 1
ATOM 641 C C . ARG A 1 81 ? 7.652 2.475 9.797 1.00 60.31 81 ARG A C 1
ATOM 643 O O . ARG A 1 81 ? 8.073 3.386 9.084 1.00 60.31 81 ARG A O 1
ATOM 650 N N . PRO A 1 82 ? 6.607 2.616 10.626 1.00 52.06 82 PRO A N 1
ATOM 651 C CA . PRO A 1 82 ? 5.962 3.905 10.764 1.00 52.06 82 PRO A CA 1
ATOM 652 C C . PRO A 1 82 ? 7.051 4.913 11.150 1.00 52.06 82 PRO A C 1
ATOM 654 O O . PRO A 1 82 ? 7.790 4.650 12.108 1.00 52.06 82 PRO A O 1
ATOM 657 N N . PRO A 1 83 ? 7.221 6.032 10.418 1.00 48.34 83 PRO A N 1
ATOM 658 C CA . PRO A 1 83 ? 7.958 7.137 10.992 1.00 48.34 83 PRO A CA 1
ATOM 659 C C . PRO A 1 83 ? 7.239 7.451 12.300 1.00 48.34 83 PRO A C 1
ATOM 661 O O . PRO A 1 83 ? 6.018 7.629 12.323 1.00 48.34 83 PRO A O 1
ATOM 664 N N . MET A 1 84 ? 7.977 7.395 13.406 1.00 48.03 84 MET A N 1
ATOM 665 C CA . MET A 1 84 ? 7.471 7.790 14.712 1.00 48.03 84 MET A CA 1
ATOM 666 C C . MET A 1 84 ? 6.852 9.185 14.517 1.00 48.03 84 MET A C 1
ATOM 668 O O . MET A 1 84 ? 7.571 10.111 14.165 1.00 48.03 84 MET A O 1
ATOM 672 N N . ALA A 1 85 ? 5.522 9.283 14.628 1.00 46.72 85 ALA A N 1
ATOM 673 C CA . ALA A 1 85 ? 4.654 10.355 14.110 1.00 46.72 85 ALA A CA 1
ATOM 674 C C . ALA A 1 85 ? 4.170 10.224 12.642 1.00 46.72 85 ALA A C 1
ATOM 676 O O . ALA A 1 85 ? 4.514 10.989 11.745 1.00 46.72 85 ALA A O 1
ATOM 677 N N . SER A 1 86 ? 3.178 9.362 12.428 1.00 45.94 86 SER A N 1
ATOM 678 C CA . SER A 1 86 ? 1.987 9.760 11.659 1.00 45.94 86 SER A CA 1
ATOM 679 C C . SER A 1 86 ? 0.745 9.600 12.533 1.00 45.94 86 SER A C 1
ATOM 681 O O . SER A 1 86 ? -0.231 8.969 12.167 1.00 45.94 86 SER A O 1
ATOM 683 N N . ALA A 1 87 ? 0.788 10.218 13.717 1.00 44.34 87 ALA A N 1
ATOM 684 C CA . ALA A 1 87 ? -0.388 10.468 14.554 1.00 44.34 87 ALA A CA 1
ATOM 685 C C . ALA A 1 87 ? -1.226 11.670 14.047 1.00 44.34 87 ALA A C 1
A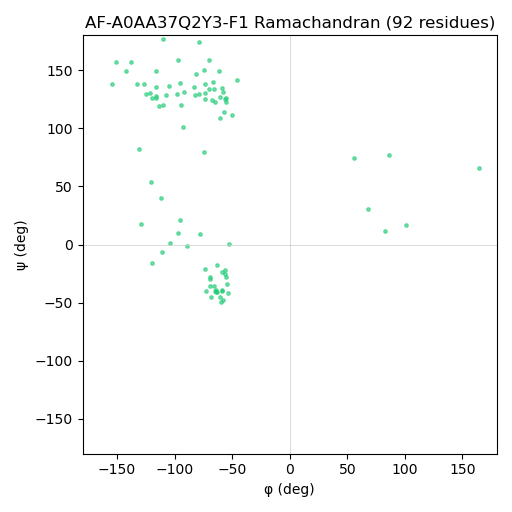TOM 687 O O . ALA A 1 87 ? -2.132 12.132 14.730 1.00 44.34 87 ALA A O 1
ATOM 688 N N . ALA A 1 88 ? -0.931 12.207 12.858 1.00 43.62 88 ALA A N 1
ATOM 689 C CA . ALA A 1 88 ? -1.431 13.502 12.395 1.00 43.62 88 ALA A CA 1
ATOM 690 C C . ALA A 1 88 ? -2.430 13.410 11.227 1.00 43.62 88 ALA A C 1
ATOM 692 O O . ALA A 1 88 ? -2.394 14.234 10.314 1.00 43.62 88 ALA A O 1
ATOM 693 N N . ARG A 1 89 ? -3.342 12.430 11.239 1.00 47.06 89 ARG A N 1
ATOM 694 C CA . ARG A 1 89 ? -4.517 12.466 10.345 1.00 47.06 89 ARG A CA 1
ATOM 695 C C . ARG A 1 89 ? -5.869 12.244 11.023 1.00 47.06 89 ARG A C 1
ATOM 697 O O . ARG A 1 89 ? -6.875 12.089 10.340 1.00 47.06 89 ARG A O 1
ATOM 704 N N . ALA A 1 90 ? -5.919 12.403 12.347 1.00 39.12 90 ALA A N 1
ATOM 705 C CA . ALA A 1 90 ? -7.125 12.864 13.034 1.00 39.12 90 ALA A CA 1
ATOM 706 C C . ALA A 1 90 ? -7.289 14.373 12.767 1.00 39.12 90 ALA A C 1
ATOM 708 O O . ALA A 1 90 ? -6.859 15.206 13.558 1.00 39.12 90 ALA A O 1
ATOM 709 N N . GLY A 1 91 ? -7.809 14.743 11.596 1.00 34.03 91 GLY A N 1
ATOM 710 C CA . GLY A 1 91 ? -7.962 16.158 11.253 1.00 34.03 91 GLY A CA 1
ATOM 711 C C . GLY A 1 91 ? -8.215 16.425 9.778 1.00 34.03 91 GLY A C 1
ATOM 712 O O . GLY A 1 91 ? -7.392 17.039 9.105 1.00 34.03 91 GLY A O 1
ATOM 713 N N . ARG A 1 92 ? -9.361 15.986 9.258 1.00 31.06 92 ARG A N 1
ATOM 714 C CA . ARG A 1 92 ? -9.967 16.617 8.079 1.00 31.06 92 ARG A CA 1
ATOM 715 C C . ARG A 1 92 ? -11.439 16.890 8.368 1.00 31.06 92 ARG A C 1
ATOM 717 O O . ARG A 1 92 ? -12.303 16.110 7.995 1.00 31.06 92 ARG A O 1
ATOM 724 N N . ALA A 1 93 ? -11.671 18.009 9.047 1.00 29.67 93 ALA A N 1
ATOM 725 C CA . ALA A 1 93 ? -12.903 18.778 8.992 1.00 29.67 93 ALA A CA 1
ATOM 726 C C . ALA A 1 93 ? -12.538 20.143 8.390 1.00 29.67 93 ALA A C 1
ATOM 728 O O . ALA A 1 93 ? -11.575 20.765 8.843 1.00 29.67 93 ALA A O 1
ATOM 729 N N . TRP A 1 94 ? -13.261 20.552 7.354 1.00 35.28 94 TRP A N 1
ATOM 730 C CA . TRP A 1 94 ? -13.506 21.951 7.014 1.00 35.28 94 TRP A CA 1
ATOM 731 C C . TRP A 1 94 ? -15.010 22.066 6.821 1.00 35.28 94 TRP A C 1
ATOM 733 O O . TRP A 1 94 ? -15.549 21.179 6.117 1.0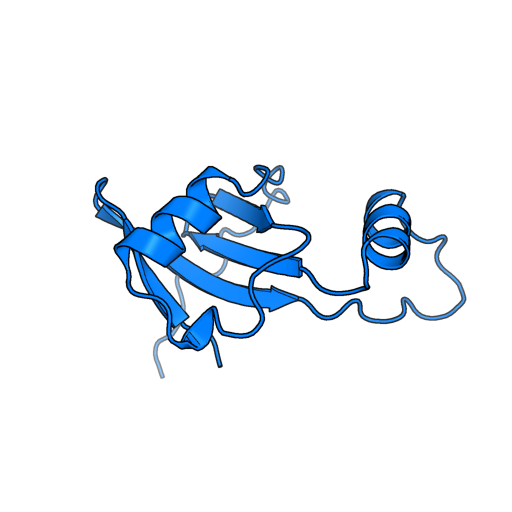0 35.28 94 TRP A O 1
#